Protein AF-A0A369W3S7-F1 (afdb_monomer_lite)

pLDDT: mean 80.93, std 16.2, range [31.73, 96.88]

Radius of gyration: 16.59 Å; chains: 1; bounding box: 36×30×50 Å

Foldseek 3Di:
DDDDDQDDPPNDQWDWDDDPQKIKIWGRDPRDIWIKIKGWDADPVPRHTAKMKIWGQDPVRPDIKIKIWGDPPDPLVQADWDDDDPDDTDDGDRFDWDDDPHTTIGIDD

Organism: NCBI:txid2282655

Sequence (109 aa):
MAAAAKGLPGGASSLNEAHGDWSVACAAREGSVQCAISQSQVSGQNGQRVLTIELRAAEGGEAINGVLILPFGLRLDEGVTLAIDESAALRRWRPHVRIVSGAPIFSIT

InterPro domains:
  IPR010642 Invasion protein B [PF06776] (22-87)
  IPR038696 Invasion protein B superfamily [G3DSA:2.60.40.1880] (14-98)

Structure (mmCIF, N/CA/C/O backbone):
data_AF-A0A369W3S7-F1
#
_entry.id   AF-A0A369W3S7-F1
#
loop_
_atom_site.group_PDB
_atom_site.id
_atom_site.type_symbol
_atom_site.label_atom_id
_atom_site.label_alt_id
_atom_site.label_comp_id
_atom_site.label_asym_id
_atom_site.label_entity_id
_atom_site.label_seq_id
_atom_site.pdbx_PDB_ins_code
_atom_site.Cartn_x
_atom_site.Cartn_y
_atom_site.Cartn_z
_atom_site.occupancy
_atom_site.B_iso_or_equiv
_atom_site.auth_seq_id
_atom_site.auth_comp_id
_atom_site.auth_asym_id
_atom_site.auth_atom_id
_atom_site.pdbx_PDB_model_num
ATOM 1 N N . MET A 1 1 ? -6.025 -9.191 29.489 1.00 31.73 1 MET A N 1
ATOM 2 C CA . MET A 1 1 ? -6.744 -8.987 28.213 1.00 31.73 1 MET A CA 1
ATOM 3 C C . MET A 1 1 ? -6.803 -7.491 27.959 1.00 31.73 1 MET A C 1
ATOM 5 O O . MET A 1 1 ? -7.400 -6.791 28.764 1.00 31.73 1 MET A O 1
ATOM 9 N N . ALA A 1 2 ? -6.097 -6.987 26.944 1.00 35.69 2 ALA A N 1
ATOM 10 C CA . ALA A 1 2 ? -6.128 -5.566 26.597 1.00 35.69 2 ALA A CA 1
ATOM 11 C C . ALA A 1 2 ? -7.437 -5.257 25.856 1.00 35.69 2 ALA A C 1
ATOM 13 O O . ALA A 1 2 ? -7.809 -5.980 24.933 1.00 35.69 2 ALA A O 1
ATOM 14 N N . ALA A 1 3 ? -8.155 -4.227 26.301 1.00 41.06 3 ALA A N 1
ATOM 15 C CA . ALA A 1 3 ? -9.387 -3.776 25.670 1.00 41.06 3 ALA A CA 1
ATOM 16 C C . ALA A 1 3 ? -9.081 -3.239 24.264 1.00 41.06 3 ALA A C 1
ATOM 18 O O . ALA A 1 3 ? -8.231 -2.364 24.111 1.00 41.06 3 ALA A O 1
ATOM 19 N N . ALA A 1 4 ? -9.775 -3.749 23.244 1.00 47.91 4 ALA A N 1
ATOM 20 C CA . ALA A 1 4 ? -9.752 -3.147 21.918 1.00 47.91 4 ALA A CA 1
ATOM 21 C C . ALA A 1 4 ? -10.336 -1.732 22.031 1.00 47.91 4 ALA A C 1
ATOM 23 O O . ALA A 1 4 ? -11.513 -1.562 22.364 1.00 47.91 4 ALA A O 1
ATOM 24 N N . ALA A 1 5 ? -9.504 -0.713 21.824 1.00 51.97 5 ALA A N 1
ATOM 25 C CA . ALA A 1 5 ? -9.952 0.669 21.837 1.00 51.97 5 ALA A CA 1
ATOM 26 C C . ALA A 1 5 ? -10.994 0.862 20.723 1.00 51.97 5 ALA A C 1
ATOM 28 O O . ALA A 1 5 ? -10.712 0.657 19.543 1.00 51.97 5 ALA A O 1
ATOM 29 N N . LYS A 1 6 ? -12.222 1.237 21.098 1.00 65.81 6 LYS A N 1
ATOM 30 C CA . LYS A 1 6 ? -13.245 1.690 20.150 1.00 65.81 6 LYS A CA 1
ATOM 31 C C . LYS A 1 6 ? -12.863 3.094 19.683 1.00 65.81 6 LYS A C 1
ATOM 33 O O . LYS A 1 6 ? -13.270 4.078 20.291 1.00 65.81 6 LYS A O 1
ATOM 38 N N . GLY A 1 7 ? -12.063 3.174 18.626 1.00 77.31 7 GLY A N 1
ATOM 39 C CA . GLY A 1 7 ? -11.688 4.436 17.993 1.00 77.31 7 GLY A CA 1
ATOM 40 C C . GLY A 1 7 ? -10.186 4.689 17.962 1.00 77.31 7 GLY A C 1
ATOM 41 O O . GLY A 1 7 ? -9.381 3.882 18.423 1.00 77.31 7 GLY A O 1
ATOM 42 N N . LEU A 1 8 ? -9.821 5.821 17.368 1.00 89.56 8 LEU A N 1
ATOM 43 C CA . LEU A 1 8 ? -8.434 6.251 17.243 1.00 89.56 8 LEU A CA 1
ATOM 44 C C . LEU A 1 8 ? -7.911 6.842 18.564 1.00 89.56 8 LEU A C 1
ATOM 46 O O . LEU A 1 8 ? -8.706 7.309 19.391 1.00 89.56 8 LEU A O 1
ATOM 50 N N . PRO A 1 9 ? -6.579 6.862 18.763 1.00 87.44 9 PRO A N 1
ATOM 51 C CA . PRO A 1 9 ? -5.965 7.494 19.925 1.00 87.44 9 PRO A CA 1
ATOM 52 C C . PRO A 1 9 ? -6.471 8.927 20.131 1.00 87.44 9 PRO A C 1
ATOM 54 O O . PRO A 1 9 ? -6.641 9.686 19.177 1.00 87.44 9 PRO A O 1
ATOM 57 N N . GLY A 1 10 ? -6.750 9.293 21.384 1.00 87.06 10 GLY A N 1
ATOM 58 C CA . GLY A 1 10 ? -7.211 10.641 21.735 1.00 87.06 10 GLY A CA 1
ATOM 59 C C . GLY A 1 10 ? -8.589 11.033 21.183 1.00 87.06 10 GLY A C 1
ATOM 60 O O . GLY A 1 10 ? -8.935 12.208 21.235 1.00 87.06 10 GLY A O 1
ATOM 61 N N . GLY A 1 11 ? -9.378 10.091 20.652 1.00 86.38 11 GLY A N 1
ATOM 62 C CA . GLY A 1 11 ? -10.700 10.385 20.087 1.00 86.38 11 GLY A CA 1
ATOM 63 C C . GLY A 1 11 ? -10.656 11.061 18.712 1.00 86.38 11 GLY A C 1
ATOM 64 O O . GLY A 1 11 ? -11.634 11.690 18.310 1.00 86.38 11 GLY A O 1
ATOM 65 N N . ALA A 1 12 ? -9.536 10.953 17.992 1.00 88.06 12 ALA A N 1
ATOM 66 C CA . ALA A 1 12 ? -9.399 11.523 16.658 1.00 88.06 12 ALA A CA 1
ATOM 67 C C . ALA A 1 12 ? -10.372 10.884 15.647 1.00 88.06 12 ALA A C 1
ATOM 69 O O . ALA A 1 12 ? -10.721 9.706 15.737 1.00 88.06 12 ALA A O 1
ATOM 70 N N . SER A 1 13 ? -10.782 11.655 14.638 1.00 89.69 13 SER A N 1
ATOM 71 C CA . SER A 1 13 ? -11.540 11.141 13.488 1.00 89.69 13 SER A CA 1
ATOM 72 C C . SER A 1 13 ? -10.636 10.568 12.391 1.00 89.69 13 SER A C 1
ATOM 74 O O . SER A 1 13 ? -11.083 9.751 11.584 1.00 89.69 13 SER A O 1
ATOM 76 N N . SER A 1 14 ? -9.358 10.952 12.382 1.00 92.75 14 SER A N 1
ATOM 77 C CA . SER A 1 14 ? -8.342 10.471 11.446 1.00 92.75 14 SER A CA 1
ATOM 78 C C . SER A 1 14 ? -6.958 10.431 12.084 1.00 92.75 14 SER A C 1
ATOM 80 O O . SER A 1 14 ? -6.646 11.262 12.936 1.00 92.75 14 SER A O 1
ATOM 82 N N . LEU A 1 15 ? -6.122 9.509 11.619 1.00 94.06 15 LEU A N 1
ATOM 83 C CA . LEU A 1 15 ? -4.729 9.347 12.020 1.00 94.06 15 LEU A CA 1
ATOM 84 C C . LEU A 1 15 ? -3.877 9.137 10.766 1.00 94.06 15 LEU A C 1
ATOM 86 O O . LEU A 1 15 ? -4.294 8.419 9.858 1.00 94.06 15 LEU A O 1
ATOM 90 N N . ASN A 1 16 ? -2.709 9.772 10.718 1.00 95.19 16 ASN A N 1
ATOM 91 C CA . ASN A 1 16 ? -1.729 9.570 9.660 1.00 95.19 16 ASN A CA 1
ATOM 92 C C . ASN A 1 16 ? -0.341 9.437 10.286 1.00 95.19 16 ASN A C 1
ATOM 94 O O . ASN A 1 16 ? 0.124 10.362 10.953 1.00 95.19 16 ASN A O 1
ATOM 98 N N . GLU A 1 17 ? 0.294 8.295 10.072 1.00 95.00 17 GLU A N 1
ATOM 99 C CA . GLU A 1 17 ? 1.580 7.934 10.661 1.00 95.00 17 GLU A CA 1
ATOM 100 C C . GLU A 1 17 ? 2.559 7.521 9.564 1.00 95.00 17 GLU A C 1
ATOM 102 O O . GLU A 1 17 ? 2.169 6.975 8.530 1.00 95.00 17 GLU A O 1
ATOM 107 N N . ALA A 1 18 ? 3.842 7.788 9.791 1.00 96.62 18 ALA A N 1
ATOM 108 C CA . ALA A 1 18 ? 4.919 7.403 8.890 1.00 96.62 18 ALA A CA 1
ATOM 109 C C . ALA A 1 18 ? 5.838 6.390 9.581 1.00 96.62 18 ALA A C 1
ATOM 111 O O . ALA A 1 18 ? 6.288 6.609 10.706 1.00 96.62 18 ALA A O 1
ATOM 112 N N . HIS A 1 19 ? 6.138 5.299 8.880 1.00 95.56 19 HIS A N 1
ATOM 113 C CA . HIS A 1 19 ? 6.979 4.192 9.323 1.00 95.56 19 HIS A CA 1
ATOM 114 C C . HIS A 1 19 ? 8.007 3.874 8.231 1.00 95.56 19 HIS A C 1
ATOM 116 O O . HIS A 1 19 ? 7.807 2.994 7.392 1.00 95.56 19 HIS A O 1
ATOM 122 N N . GLY A 1 20 ? 9.111 4.623 8.222 1.00 95.56 20 GLY A N 1
ATOM 123 C CA . GLY A 1 20 ? 10.087 4.558 7.132 1.00 95.56 20 GLY A CA 1
ATOM 124 C C . GLY A 1 20 ? 9.446 4.981 5.810 1.00 95.56 20 GLY A C 1
ATOM 125 O O . GLY A 1 20 ? 8.865 6.061 5.726 1.00 95.56 20 GLY A O 1
ATOM 126 N N . ASP A 1 21 ? 9.514 4.112 4.803 1.00 93.62 21 ASP A N 1
ATOM 127 C CA . ASP A 1 21 ? 8.926 4.355 3.478 1.00 93.62 21 ASP A CA 1
ATOM 128 C C . ASP A 1 21 ? 7.405 4.131 3.422 1.00 93.62 21 ASP A C 1
ATOM 130 O O . ASP A 1 21 ? 6.771 4.397 2.397 1.00 93.62 21 ASP A O 1
ATOM 134 N N . TRP A 1 22 ? 6.818 3.604 4.497 1.00 95.56 22 TRP A N 1
ATOM 135 C CA . TRP A 1 22 ? 5.397 3.289 4.576 1.00 95.56 22 TRP A CA 1
ATOM 136 C C . TRP A 1 22 ? 4.632 4.370 5.330 1.00 95.56 22 TRP A C 1
ATOM 138 O O . TRP A 1 22 ? 5.109 4.921 6.320 1.00 95.56 22 TRP A O 1
ATOM 148 N N . SER A 1 23 ? 3.403 4.632 4.899 1.00 96.88 23 SER A N 1
ATOM 149 C CA . SER A 1 23 ? 2.436 5.443 5.632 1.00 96.88 23 SER A CA 1
ATOM 150 C C . SER A 1 23 ? 1.239 4.606 6.060 1.00 96.88 23 SER A C 1
ATOM 152 O O . SER A 1 23 ? 0.807 3.706 5.338 1.00 96.88 23 SER A O 1
ATOM 154 N N . VAL A 1 24 ? 0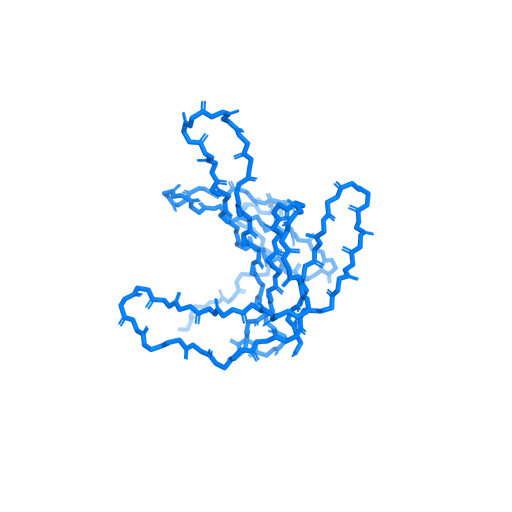.692 4.917 7.231 1.00 96.62 24 VAL A N 1
ATOM 155 C CA . VAL A 1 24 ? -0.546 4.338 7.753 1.00 96.62 24 VAL A CA 1
ATOM 156 C C . VAL A 1 24 ? -1.558 5.462 7.881 1.00 96.62 24 VAL A C 1
ATOM 158 O O . VAL A 1 24 ? -1.355 6.404 8.643 1.00 96.62 24 VAL A O 1
ATOM 161 N N . ALA A 1 25 ? -2.658 5.362 7.142 1.00 95.81 25 ALA A N 1
ATOM 162 C CA . ALA A 1 25 ? -3.762 6.305 7.212 1.00 95.81 25 ALA A CA 1
ATOM 163 C C . ALA A 1 25 ? -5.004 5.591 7.742 1.00 95.81 25 ALA A C 1
ATOM 165 O O . ALA A 1 25 ? -5.503 4.653 7.117 1.00 95.81 25 ALA A O 1
ATOM 166 N N . CYS A 1 26 ? -5.524 6.056 8.874 1.00 95.00 26 CYS A N 1
ATOM 167 C CA . CYS A 1 26 ? -6.732 5.522 9.483 1.00 95.00 26 CYS A CA 1
ATOM 168 C C . CYS A 1 26 ? -7.827 6.583 9.579 1.00 95.00 26 CYS A C 1
ATOM 170 O O . CYS A 1 26 ? -7.562 7.758 9.832 1.00 95.00 26 CYS A O 1
ATOM 172 N N . ALA A 1 27 ? -9.078 6.157 9.434 1.00 92.81 27 ALA A N 1
ATOM 173 C CA . ALA A 1 27 ? -10.253 6.986 9.658 1.00 92.81 27 ALA A CA 1
ATOM 174 C C . ALA A 1 27 ? -11.270 6.242 10.527 1.00 92.81 27 ALA A C 1
ATOM 176 O O . ALA A 1 27 ? -11.590 5.080 10.268 1.00 92.81 27 ALA A O 1
ATOM 177 N N . ALA A 1 28 ? -11.805 6.928 11.535 1.00 90.81 28 ALA A N 1
ATOM 178 C CA . ALA A 1 28 ? -12.950 6.446 12.291 1.00 90.81 28 ALA A CA 1
ATOM 179 C C . ALA A 1 28 ? -14.224 6.708 11.472 1.00 90.81 28 ALA A C 1
ATOM 181 O O . ALA A 1 28 ? -14.575 7.858 11.203 1.00 90.81 28 ALA A O 1
ATOM 182 N N . ARG A 1 29 ? -14.909 5.644 11.043 1.00 82.31 29 ARG A N 1
ATOM 183 C CA . ARG A 1 29 ? -16.156 5.708 10.268 1.00 82.31 29 ARG A CA 1
ATOM 184 C C . ARG A 1 29 ? -17.185 4.754 10.854 1.00 82.31 29 ARG A C 1
ATOM 186 O O . ARG A 1 29 ? -16.903 3.571 11.023 1.00 82.31 29 ARG A O 1
ATOM 193 N N . GLU A 1 30 ? -18.372 5.280 11.150 1.00 77.62 30 GLU A N 1
ATOM 194 C CA . GLU A 1 30 ? -19.553 4.481 11.523 1.00 77.62 30 GLU A CA 1
ATOM 195 C C . GLU A 1 30 ? -19.289 3.480 12.669 1.00 77.62 30 GLU A C 1
ATOM 197 O O . GLU A 1 30 ? -19.778 2.357 12.676 1.00 77.62 30 GLU A O 1
ATOM 202 N N . GLY A 1 31 ? -18.479 3.879 13.657 1.00 77.12 31 GLY A N 1
ATOM 203 C CA . GLY A 1 31 ? -18.147 3.034 14.810 1.00 77.12 31 GLY A CA 1
ATOM 204 C C . GLY A 1 31 ? -17.060 1.981 14.560 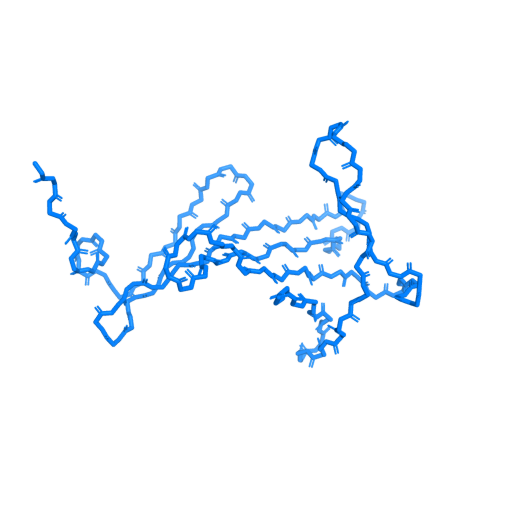1.00 77.12 31 GLY A C 1
ATOM 205 O O . GLY A 1 31 ? -16.773 1.192 15.459 1.00 77.12 31 GLY A O 1
ATOM 206 N N . SER A 1 32 ? -16.424 1.997 13.386 1.00 85.50 32 SER A N 1
ATOM 207 C CA . SER A 1 32 ? -15.250 1.190 13.041 1.00 85.50 32 SER A CA 1
ATOM 208 C C . SER A 1 32 ? -14.043 2.075 12.716 1.00 85.50 32 SER A C 1
ATOM 210 O O . SER A 1 32 ? -14.189 3.230 12.313 1.00 85.50 32 SER A O 1
ATOM 212 N N . VAL A 1 33 ? -12.835 1.543 12.896 1.00 89.25 33 VAL A N 1
ATOM 213 C CA . VAL A 1 33 ? -11.604 2.186 12.424 1.00 89.25 33 VAL A CA 1
ATOM 214 C C . VAL A 1 33 ? -11.150 1.452 11.174 1.00 89.25 33 VAL A C 1
ATOM 216 O O . VAL A 1 33 ? -10.943 0.243 11.206 1.00 89.25 33 VAL A O 1
ATOM 219 N N . GLN A 1 34 ? -11.010 2.191 10.080 1.00 90.19 34 GLN A N 1
ATOM 220 C CA . GLN A 1 34 ? -10.550 1.669 8.799 1.00 90.19 34 GLN A CA 1
ATOM 221 C C . GLN A 1 34 ? -9.162 2.225 8.522 1.00 90.19 34 GLN A C 1
ATOM 223 O O . GLN A 1 34 ? -9.002 3.445 8.482 1.00 90.19 34 GLN A O 1
ATOM 228 N N . CYS A 1 35 ? -8.184 1.345 8.324 1.00 93.25 35 CYS A N 1
ATOM 229 C CA . CYS A 1 35 ? -6.802 1.721 8.043 1.00 93.25 35 CYS A CA 1
ATOM 230 C C . CYS A 1 35 ? -6.363 1.215 6.670 1.00 93.25 35 CYS A C 1
ATOM 232 O O . CYS A 1 35 ? -6.732 0.116 6.250 1.00 93.25 35 CYS A O 1
ATOM 234 N N . ALA A 1 36 ? -5.546 2.017 5.997 1.00 94.69 36 ALA A N 1
ATOM 235 C CA . ALA A 1 36 ? -4.806 1.630 4.810 1.00 94.69 36 ALA A CA 1
ATOM 236 C C . ALA A 1 36 ? -3.318 1.889 5.040 1.00 94.69 36 ALA A C 1
ATOM 238 O O . ALA A 1 36 ? -2.943 2.904 5.630 1.00 94.69 36 ALA A O 1
ATOM 239 N N . ILE A 1 37 ? -2.488 0.966 4.567 1.00 96.56 37 ILE A N 1
ATOM 240 C CA . ILE A 1 37 ? -1.034 1.100 4.574 1.00 96.56 37 ILE A CA 1
ATOM 241 C C . ILE A 1 37 ? -0.593 1.335 3.136 1.00 96.56 37 ILE A C 1
ATOM 243 O O . ILE A 1 37 ? -1.051 0.628 2.238 1.00 96.56 37 ILE A O 1
ATOM 247 N N . SER A 1 38 ? 0.276 2.314 2.900 1.00 96.69 38 SER A N 1
ATOM 248 C CA . SER A 1 38 ? 0.743 2.608 1.550 1.00 96.69 38 SER A CA 1
ATOM 249 C C . SER A 1 38 ? 2.230 2.906 1.461 1.00 96.69 38 SER A C 1
ATOM 251 O O . SER A 1 38 ? 2.827 3.422 2.400 1.00 96.69 38 SER A O 1
ATOM 253 N N . GLN A 1 39 ? 2.813 2.599 0.307 1.00 95.56 39 GLN A N 1
ATOM 254 C CA . GLN A 1 39 ? 4.167 2.995 -0.068 1.00 95.56 39 GLN A CA 1
ATOM 255 C C . GLN A 1 39 ? 4.146 3.484 -1.513 1.00 95.56 39 GLN A C 1
ATOM 257 O O . GLN A 1 39 ? 3.534 2.856 -2.377 1.00 95.56 39 GLN A O 1
ATOM 262 N N . SER A 1 40 ? 4.840 4.589 -1.788 1.00 94.31 40 SER A N 1
ATOM 263 C CA . SER A 1 40 ? 5.015 5.118 -3.142 1.00 94.31 40 SER A CA 1
ATOM 264 C C . SER A 1 40 ? 6.494 5.149 -3.501 1.00 94.31 40 SER A C 1
ATOM 266 O O . SER A 1 40 ? 7.271 5.859 -2.873 1.00 94.31 40 SER A O 1
ATOM 268 N N . GLN A 1 41 ? 6.862 4.449 -4.568 1.00 91.69 41 GLN A N 1
ATOM 269 C CA . GLN A 1 41 ? 8.198 4.503 -5.147 1.00 91.69 41 GLN A CA 1
ATOM 270 C C . GLN A 1 41 ? 8.247 5.553 -6.252 1.00 91.69 41 GLN A C 1
ATOM 272 O O . GLN A 1 41 ? 7.378 5.614 -7.131 1.00 91.69 41 GLN A O 1
ATOM 277 N N . VAL A 1 42 ? 9.282 6.382 -6.208 1.00 91.12 42 VAL A N 1
ATOM 278 C CA . VAL A 1 42 ? 9.504 7.475 -7.150 1.00 91.12 42 VAL A CA 1
ATOM 279 C C . VAL A 1 42 ? 10.854 7.262 -7.823 1.00 91.12 42 VAL A C 1
ATOM 281 O O . VAL A 1 42 ? 11.839 6.929 -7.170 1.00 91.12 42 VAL A O 1
ATOM 284 N N . SER A 1 43 ? 10.902 7.442 -9.138 1.00 87.81 43 SER A N 1
ATOM 285 C CA . SER A 1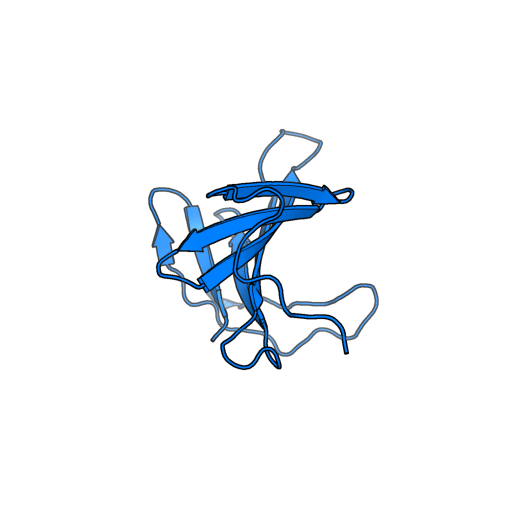 43 ? 12.140 7.380 -9.905 1.00 87.81 43 SER A CA 1
ATOM 286 C C . SER A 1 43 ? 13.049 8.541 -9.515 1.00 87.81 43 SER A C 1
ATOM 288 O O . SER A 1 43 ? 12.686 9.707 -9.678 1.00 87.81 43 SER A O 1
ATOM 290 N N . GLY A 1 44 ? 14.265 8.230 -9.062 1.00 84.94 44 GLY A N 1
ATOM 291 C CA . GLY A 1 44 ? 15.272 9.244 -8.741 1.00 84.94 44 GLY A CA 1
ATOM 292 C C . GLY A 1 44 ? 15.762 10.044 -9.954 1.00 84.94 44 GLY A C 1
ATOM 293 O O . GLY A 1 44 ? 16.355 11.101 -9.780 1.00 84.94 44 GLY A O 1
ATOM 294 N N . GLN A 1 45 ? 15.507 9.572 -11.181 1.00 87.75 45 GLN A N 1
ATOM 295 C CA . GLN A 1 45 ? 15.969 10.241 -12.402 1.00 87.75 45 GLN A CA 1
ATOM 296 C C . GLN A 1 45 ? 15.054 11.392 -12.833 1.00 87.75 45 GLN A C 1
ATOM 298 O O . GLN A 1 45 ? 15.531 12.395 -13.354 1.00 87.75 45 GLN A O 1
ATOM 303 N N . ASN A 1 46 ? 13.738 11.239 -12.663 1.00 86.69 46 ASN A N 1
ATOM 304 C CA . ASN A 1 46 ? 12.750 12.171 -13.216 1.00 86.69 46 ASN A CA 1
ATOM 305 C C . ASN A 1 46 ? 11.610 12.529 -12.248 1.00 86.69 46 ASN A C 1
ATOM 307 O O . ASN A 1 46 ? 10.688 13.240 -12.639 1.00 86.69 46 ASN A O 1
ATOM 311 N N . GLY A 1 47 ? 11.638 12.031 -11.007 1.00 85.19 47 GLY A N 1
ATOM 312 C CA . GLY A 1 47 ? 10.616 12.316 -9.999 1.00 85.19 47 GLY A CA 1
ATOM 313 C C . GLY A 1 47 ? 9.245 11.701 -10.298 1.00 85.19 47 GLY A C 1
ATOM 314 O O . GLY A 1 47 ? 8.269 12.019 -9.622 1.00 85.19 47 GLY A O 1
ATOM 315 N N . GLN A 1 48 ? 9.138 10.832 -11.307 1.00 86.62 48 GLN A N 1
ATOM 316 C CA . GLN A 1 48 ? 7.875 10.192 -11.655 1.00 86.62 48 GLN A CA 1
ATOM 317 C C . GLN A 1 48 ? 7.593 9.010 -10.729 1.00 86.62 48 GLN A C 1
ATOM 319 O O . GLN A 1 48 ? 8.491 8.244 -10.377 1.00 86.62 48 GLN A O 1
ATOM 324 N N . ARG A 1 49 ? 6.324 8.835 -10.355 1.00 86.44 49 ARG A N 1
ATOM 325 C CA . ARG A 1 49 ? 5.865 7.667 -9.597 1.00 86.44 49 ARG A CA 1
ATOM 326 C C . ARG A 1 49 ? 6.002 6.403 -10.447 1.00 86.44 49 ARG A C 1
ATOM 328 O O . ARG A 1 49 ? 5.435 6.328 -11.534 1.00 86.44 49 ARG A O 1
ATOM 335 N N . VAL A 1 50 ? 6.720 5.416 -9.917 1.00 89.19 50 VAL A N 1
ATOM 336 C CA . VAL A 1 50 ? 6.967 4.113 -10.560 1.00 89.19 50 VAL A CA 1
ATOM 337 C C . VAL A 1 50 ? 6.019 3.046 -10.024 1.00 89.19 50 VAL A C 1
ATOM 339 O O . VAL A 1 50 ? 5.627 2.141 -10.751 1.00 89.19 50 VAL A O 1
ATOM 342 N N . LEU A 1 51 ? 5.632 3.145 -8.756 1.00 89.62 51 LEU A N 1
ATOM 343 C CA . LEU A 1 51 ? 4.714 2.204 -8.130 1.00 89.62 51 LEU A CA 1
ATOM 344 C C . LEU A 1 51 ? 4.066 2.864 -6.918 1.00 89.62 51 LEU A C 1
ATOM 346 O O . LEU A 1 51 ? 4.717 3.592 -6.169 1.00 89.62 51 LEU A O 1
ATOM 350 N N . THR A 1 52 ? 2.788 2.592 -6.689 1.00 93.12 52 THR A N 1
ATOM 351 C CA . THR A 1 52 ? 2.200 2.724 -5.355 1.00 93.12 52 THR A CA 1
ATOM 352 C C . THR A 1 52 ? 1.510 1.435 -4.976 1.00 93.12 52 THR A C 1
ATOM 354 O O . THR A 1 52 ? 0.783 0.856 -5.779 1.00 93.12 52 THR A O 1
ATOM 357 N N . ILE A 1 53 ? 1.756 1.004 -3.749 1.00 92.75 53 ILE A N 1
ATOM 358 C CA . ILE A 1 53 ? 1.077 -0.118 -3.121 1.00 92.75 53 ILE A CA 1
ATOM 359 C C . ILE A 1 53 ? 0.147 0.479 -2.071 1.00 92.75 53 ILE A C 1
ATOM 361 O O . ILE A 1 53 ? 0.599 1.281 -1.259 1.00 92.75 53 ILE A O 1
ATOM 365 N N . GLU A 1 54 ? -1.127 0.104 -2.088 1.00 94.94 54 GLU A N 1
ATOM 366 C CA . GLU A 1 54 ? -2.070 0.370 -0.998 1.00 94.94 54 GLU A CA 1
ATOM 367 C C . GLU A 1 54 ? -2.646 -0.959 -0.519 1.00 94.94 54 GLU A C 1
ATOM 369 O O . GLU A 1 54 ? -3.153 -1.734 -1.324 1.00 94.94 54 GLU A O 1
ATOM 374 N N . LEU A 1 55 ? -2.577 -1.229 0.781 1.00 93.75 55 LEU A N 1
ATOM 375 C CA . LEU A 1 55 ? -3.032 -2.470 1.399 1.00 93.75 55 LEU A CA 1
ATOM 376 C C . LEU A 1 55 ? -4.024 -2.171 2.519 1.00 93.75 55 LEU A C 1
ATOM 378 O O . LEU A 1 55 ? -3.867 -1.209 3.272 1.00 93.75 55 LEU A O 1
ATOM 382 N N . ARG A 1 56 ? -5.033 -3.026 2.651 1.00 93.12 56 ARG A N 1
ATOM 383 C CA . ARG A 1 56 ? -6.042 -2.998 3.711 1.00 93.12 56 ARG A CA 1
ATOM 384 C C . ARG A 1 56 ? -6.290 -4.420 4.188 1.00 93.12 56 ARG A C 1
ATOM 386 O O . ARG A 1 56 ? -6.305 -5.346 3.380 1.00 93.12 56 ARG A O 1
ATOM 393 N N . ALA A 1 57 ? -6.522 -4.602 5.482 1.00 89.00 57 ALA A N 1
ATOM 394 C CA . ALA A 1 57 ? -6.996 -5.890 5.976 1.00 89.00 57 ALA A CA 1
ATOM 395 C C . ALA A 1 57 ? -8.362 -6.211 5.345 1.00 89.00 57 ALA A C 1
ATOM 397 O O . ALA A 1 57 ? -9.222 -5.334 5.226 1.00 89.00 57 ALA A O 1
ATOM 398 N N . ALA A 1 58 ? -8.551 -7.455 4.916 1.00 87.50 58 ALA A N 1
ATOM 399 C CA . ALA A 1 58 ? -9.857 -7.962 4.531 1.00 87.50 58 ALA A CA 1
ATOM 400 C C . ALA A 1 58 ? -10.742 -8.139 5.774 1.00 87.50 58 ALA A C 1
ATOM 402 O O . ALA A 1 58 ? -10.256 -8.173 6.911 1.00 87.50 58 ALA A O 1
ATOM 403 N N . GLU A 1 59 ? -12.050 -8.280 5.562 1.00 81.94 59 GLU A N 1
ATOM 404 C CA . GLU A 1 59 ? -12.963 -8.643 6.646 1.00 81.94 59 GLU A CA 1
ATOM 405 C C . GLU A 1 59 ? -12.508 -9.954 7.309 1.00 81.94 59 GLU A C 1
ATOM 407 O O . GLU A 1 59 ? -12.103 -10.899 6.636 1.00 81.94 59 GLU A O 1
ATOM 412 N N . GLY A 1 60 ? -12.514 -9.991 8.642 1.00 79.44 60 GLY A N 1
ATOM 413 C CA . GLY A 1 60 ? -12.009 -11.130 9.418 1.00 79.44 60 GLY A CA 1
ATOM 414 C C . GLY A 1 60 ? -10.497 -11.123 9.686 1.00 79.44 60 GLY A C 1
ATOM 415 O O . GLY A 1 60 ? -10.052 -11.850 10.566 1.00 79.44 60 GLY A O 1
ATOM 416 N N . GLY A 1 61 ? -9.708 -10.272 9.017 1.00 78.06 61 GLY A N 1
ATOM 417 C CA . GLY A 1 61 ? -8.298 -10.014 9.354 1.00 78.06 61 GLY A CA 1
ATOM 418 C C . GLY A 1 61 ? -7.280 -11.074 8.911 1.00 78.06 61 GLY A C 1
ATOM 419 O O . GLY A 1 61 ? -6.086 -10.869 9.108 1.00 78.06 61 GLY A O 1
ATOM 420 N N . GLU A 1 62 ? -7.716 -12.176 8.296 1.00 82.69 62 GLU A N 1
ATOM 421 C CA . GLU A 1 62 ? -6.829 -13.259 7.832 1.00 82.69 62 GLU A CA 1
ATOM 422 C C . GLU A 1 62 ? -6.256 -13.027 6.426 1.00 82.69 62 GLU A C 1
ATOM 424 O O . GLU A 1 62 ? -5.269 -13.650 6.039 1.00 82.69 62 GLU A O 1
ATOM 429 N N . ALA A 1 63 ? -6.863 -12.123 5.656 1.00 86.25 63 ALA A N 1
ATOM 430 C CA . ALA A 1 63 ? -6.437 -11.780 4.305 1.00 86.25 63 ALA A CA 1
ATOM 431 C C . ALA A 1 63 ? -6.168 -10.277 4.172 1.00 86.25 63 ALA A C 1
ATOM 433 O O . ALA A 1 63 ? -6.603 -9.464 4.990 1.00 86.25 63 ALA A O 1
ATOM 434 N N . ILE A 1 64 ? -5.446 -9.905 3.116 1.00 87.44 64 ILE A N 1
ATOM 435 C CA . ILE A 1 64 ? -5.142 -8.516 2.771 1.00 87.44 64 ILE A CA 1
ATOM 436 C C . ILE A 1 64 ? -5.694 -8.248 1.377 1.00 87.44 64 ILE A C 1
ATOM 438 O O . ILE A 1 64 ? -5.367 -8.951 0.423 1.00 87.44 64 ILE A O 1
ATOM 442 N N . ASN A 1 65 ? -6.490 -7.192 1.265 1.00 89.38 65 ASN A N 1
ATOM 443 C CA . ASN A 1 65 ? -6.907 -6.631 -0.008 1.00 89.38 65 ASN A CA 1
ATOM 444 C C . ASN A 1 65 ? -5.954 -5.506 -0.375 1.00 89.38 65 ASN A C 1
ATOM 446 O O . ASN A 1 65 ? -5.613 -4.666 0.457 1.00 89.38 65 ASN A O 1
ATOM 450 N N . GLY A 1 66 ? -5.530 -5.474 -1.630 1.00 88.00 66 GLY A N 1
ATOM 451 C CA . GLY A 1 66 ? -4.535 -4.512 -2.063 1.00 88.00 66 GLY A CA 1
ATOM 452 C C . GLY A 1 66 ? -4.831 -3.920 -3.418 1.00 88.00 66 GLY A C 1
ATOM 453 O O . GLY A 1 66 ? -5.577 -4.477 -4.225 1.00 88.00 66 GLY A O 1
ATOM 454 N N . VAL A 1 67 ? -4.210 -2.776 -3.647 1.00 89.44 67 VAL A N 1
ATOM 455 C CA . VAL A 1 67 ? -4.136 -2.123 -4.932 1.00 89.44 67 VAL A CA 1
ATOM 456 C C . VAL A 1 67 ? -2.683 -1.872 -5.291 1.00 89.44 67 VAL A C 1
ATOM 458 O O . VAL A 1 67 ? -1.904 -1.389 -4.472 1.00 89.44 67 VAL A O 1
ATOM 461 N N . LEU A 1 68 ? -2.350 -2.141 -6.550 1.00 87.75 68 LEU A N 1
ATOM 462 C CA . LEU A 1 68 ? -1.129 -1.639 -7.168 1.00 87.75 68 LEU A CA 1
ATOM 463 C C . LEU A 1 68 ? -1.516 -0.516 -8.128 1.00 87.75 68 LEU A C 1
ATOM 465 O O . LEU A 1 68 ? -2.467 -0.647 -8.895 1.00 87.75 68 LEU A O 1
ATOM 469 N N . ILE A 1 69 ? -0.790 0.593 -8.092 1.00 88.50 69 ILE A N 1
ATOM 470 C CA . ILE A 1 69 ? -0.892 1.672 -9.075 1.00 88.50 69 ILE A CA 1
ATOM 471 C C . ILE A 1 69 ? 0.422 1.684 -9.839 1.00 88.50 69 ILE A C 1
ATOM 473 O O . ILE A 1 69 ? 1.473 1.969 -9.260 1.00 88.50 69 ILE A O 1
ATOM 477 N N . LEU A 1 70 ? 0.360 1.349 -11.125 1.00 85.44 70 LEU A N 1
ATOM 478 C CA . LEU A 1 70 ? 1.531 1.268 -11.999 1.00 85.44 70 LEU A CA 1
ATOM 479 C C . LEU A 1 70 ? 1.522 2.411 -13.022 1.00 85.44 70 LEU A C 1
ATOM 481 O O . LEU A 1 70 ? 0.459 2.957 -13.327 1.00 85.44 70 LEU A O 1
ATOM 485 N N . PRO A 1 71 ? 2.683 2.779 -13.582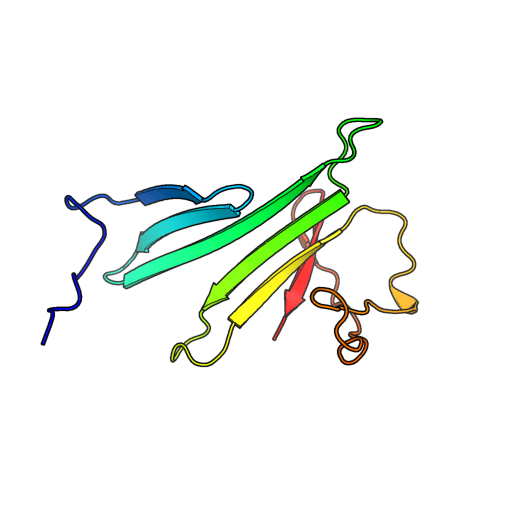 1.00 82.12 71 PRO A N 1
ATOM 486 C CA . PRO A 1 71 ? 2.764 3.741 -14.664 1.00 82.12 71 PRO A CA 1
ATOM 487 C C . PRO A 1 71 ? 2.056 3.228 -15.918 1.00 82.12 71 PRO A C 1
ATOM 489 O O . PRO A 1 71 ? 1.917 2.026 -16.161 1.00 82.12 71 PRO A O 1
ATOM 492 N N . PHE A 1 72 ? 1.645 4.172 -16.756 1.00 79.94 72 PHE A N 1
ATOM 493 C CA . PHE A 1 72 ? 1.190 3.873 -18.106 1.00 79.94 72 PHE A CA 1
ATOM 494 C C . PHE A 1 72 ? 2.349 3.358 -18.978 1.00 79.94 72 PHE A C 1
ATOM 496 O O . PHE A 1 72 ? 3.514 3.645 -18.714 1.00 79.94 72 PHE A O 1
ATOM 503 N N . GLY A 1 73 ? 2.021 2.612 -20.037 1.00 80.94 73 GLY A N 1
ATOM 504 C CA . GLY A 1 73 ? 3.007 2.070 -20.985 1.00 80.94 73 GLY A CA 1
ATOM 505 C C . GLY A 1 73 ? 3.471 0.636 -20.700 1.00 80.94 73 GLY A C 1
ATOM 506 O O . GLY A 1 73 ? 4.336 0.131 -21.410 1.00 80.94 73 GLY A O 1
ATOM 507 N N . LEU A 1 74 ? 2.894 -0.041 -19.701 1.00 83.38 74 LEU A N 1
ATOM 508 C CA . LEU A 1 74 ? 3.137 -1.463 -19.436 1.00 83.38 74 LEU A CA 1
ATOM 509 C C . LEU A 1 74 ? 2.275 -2.374 -20.327 1.00 83.38 74 LEU A C 1
ATOM 511 O O . LEU A 1 74 ? 1.132 -2.048 -20.653 1.00 83.38 74 LEU A O 1
ATOM 515 N N . ARG A 1 75 ? 2.803 -3.555 -20.671 1.00 85.69 75 ARG A N 1
ATOM 516 C CA . ARG A 1 75 ? 2.101 -4.604 -21.432 1.00 85.69 75 ARG A CA 1
ATOM 517 C C . ARG A 1 75 ? 1.192 -5.429 -20.520 1.00 85.69 75 ARG A C 1
ATOM 519 O O . ARG A 1 75 ? 1.551 -6.503 -20.049 1.00 85.69 75 ARG A O 1
ATOM 526 N N . LEU A 1 76 ? 0.019 -4.879 -20.217 1.00 79.81 76 LEU A N 1
ATOM 527 C CA . LEU A 1 76 ? -0.926 -5.456 -19.249 1.00 79.81 76 LEU A CA 1
ATOM 528 C C . LEU A 1 76 ? -1.473 -6.830 -19.670 1.00 79.81 76 LEU A C 1
ATOM 530 O O . LEU A 1 76 ? -1.871 -7.619 -18.813 1.00 79.81 76 LEU A O 1
ATOM 534 N N . ASP A 1 77 ? -1.463 -7.129 -20.969 1.00 82.94 77 ASP A N 1
ATOM 535 C CA . ASP A 1 77 ? -1.837 -8.422 -21.547 1.00 82.94 77 ASP A CA 1
ATOM 536 C C . ASP A 1 77 ? -0.926 -9.572 -21.083 1.00 82.94 77 ASP A C 1
ATOM 538 O O . ASP A 1 77 ? -1.399 -10.702 -20.914 1.00 82.94 77 ASP A O 1
ATOM 542 N N . GLU A 1 78 ? 0.345 -9.275 -20.792 1.00 86.44 78 GLU A N 1
ATOM 543 C CA . GLU A 1 78 ? 1.306 -10.236 -20.234 1.00 86.44 78 GLU A CA 1
ATOM 544 C C . GLU A 1 78 ? 1.102 -10.497 -18.737 1.00 86.44 78 GLU A C 1
ATOM 546 O O . GLU A 1 78 ? 1.690 -11.429 -18.176 1.00 86.44 78 GLU A O 1
ATOM 551 N N . GLY A 1 79 ? 0.252 -9.705 -18.085 1.00 84.44 79 GLY A N 1
ATOM 552 C CA . GLY A 1 79 ? -0.004 -9.775 -16.656 1.00 84.44 79 GLY A CA 1
ATOM 553 C C . GLY A 1 79 ? 1.145 -9.248 -15.799 1.00 84.44 79 GLY A C 1
ATOM 554 O O . GLY A 1 79 ? 2.192 -8.817 -16.279 1.00 84.44 79 GLY A O 1
ATOM 555 N N . VAL A 1 80 ? 0.933 -9.295 -14.488 1.00 85.06 80 VAL A N 1
ATOM 556 C CA . VAL A 1 80 ? 1.900 -8.837 -13.485 1.00 85.06 80 VAL A CA 1
ATOM 557 C C . VAL A 1 80 ? 2.402 -10.048 -12.713 1.00 85.06 80 VAL A C 1
ATOM 559 O O . VAL A 1 80 ? 1.667 -11.010 -12.505 1.00 85.06 80 VAL A O 1
ATOM 562 N N . THR A 1 81 ? 3.664 -10.026 -12.302 1.00 87.62 81 THR A N 1
ATOM 563 C CA . THR A 1 81 ? 4.240 -11.019 -11.389 1.00 87.62 81 THR A CA 1
ATOM 564 C C . THR A 1 81 ? 4.719 -10.281 -10.149 1.00 87.62 81 THR A C 1
ATOM 566 O O . THR A 1 81 ? 5.352 -9.238 -10.277 1.00 87.62 81 THR A O 1
ATOM 569 N N . LEU A 1 82 ? 4.383 -10.796 -8.968 1.00 83.50 82 LEU A N 1
ATOM 570 C CA . LEU A 1 82 ? 4.770 -10.206 -7.688 1.00 83.50 82 LEU A CA 1
ATOM 571 C C . LEU A 1 82 ? 5.775 -11.135 -7.013 1.00 83.50 82 LEU A C 1
ATOM 573 O O . LEU A 1 82 ? 5.554 -12.341 -6.989 1.00 83.50 82 LEU A O 1
ATOM 577 N N . ALA A 1 83 ? 6.848 -10.583 -6.469 1.00 87.44 83 ALA A N 1
ATOM 578 C CA . ALA A 1 83 ? 7.802 -11.295 -5.631 1.00 87.44 83 ALA A CA 1
ATOM 579 C C . ALA A 1 83 ? 8.126 -10.408 -4.428 1.00 87.44 83 ALA A C 1
ATOM 581 O O . ALA A 1 83 ? 8.091 -9.181 -4.547 1.00 87.44 83 ALA A O 1
ATOM 582 N N . ILE A 1 84 ? 8.387 -11.030 -3.283 1.00 85.75 84 ILE A N 1
ATOM 583 C CA . ILE A 1 84 ? 8.816 -10.334 -2.067 1.00 85.75 84 ILE A CA 1
ATOM 584 C C . ILE A 1 84 ? 10.270 -10.718 -1.837 1.00 85.75 84 ILE A C 1
ATOM 586 O O . ILE A 1 84 ? 10.564 -11.907 -1.718 1.00 85.75 84 ILE A O 1
ATOM 590 N N . ASP A 1 85 ? 11.164 -9.740 -1.808 1.00 87.50 85 ASP A N 1
ATOM 591 C CA . ASP A 1 85 ? 12.605 -9.976 -1.695 1.00 87.50 85 ASP A CA 1
ATOM 592 C C . ASP A 1 85 ? 13.089 -10.994 -2.752 1.00 87.50 85 ASP A C 1
ATOM 594 O O . ASP A 1 85 ? 12.638 -10.975 -3.901 1.00 87.50 85 ASP A O 1
ATOM 598 N N . GLU A 1 86 ? 13.976 -11.915 -2.385 1.00 89.44 86 GLU A N 1
ATOM 599 C CA . GLU A 1 86 ? 14.486 -12.971 -3.263 1.00 89.44 86 GLU A CA 1
ATOM 600 C C . GLU A 1 86 ? 13.578 -14.214 -3.325 1.00 89.44 86 GLU A C 1
ATOM 602 O O . GLU A 1 86 ? 14.007 -15.290 -3.753 1.00 89.44 86 GLU A O 1
ATOM 607 N N . SER A 1 87 ? 12.317 -14.103 -2.892 1.00 87.88 87 SER A N 1
ATOM 608 C CA . SER A 1 87 ? 11.376 -15.223 -2.959 1.00 87.88 87 SER A CA 1
ATOM 609 C C . SER A 1 87 ? 10.959 -15.553 -4.392 1.00 87.88 87 SER A C 1
ATOM 611 O O . SER A 1 87 ? 11.037 -14.745 -5.323 1.00 87.88 87 SER A O 1
ATOM 613 N N . ALA A 1 88 ? 10.475 -16.783 -4.571 1.00 87.88 88 ALA A N 1
ATOM 614 C CA . ALA A 1 88 ? 9.886 -17.189 -5.832 1.00 87.88 88 ALA A CA 1
ATOM 615 C C . ALA A 1 88 ? 8.704 -16.277 -6.186 1.00 87.88 88 ALA A C 1
ATOM 617 O O . ALA A 1 88 ? 7.842 -15.984 -5.356 1.00 87.88 88 A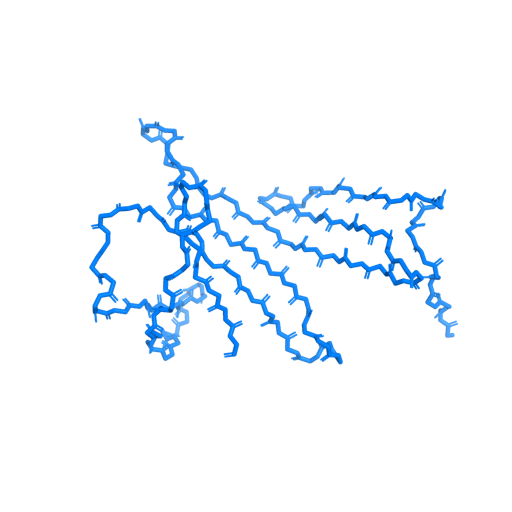LA A O 1
ATOM 618 N N . ALA A 1 89 ? 8.654 -15.885 -7.457 1.00 85.44 89 ALA A N 1
ATOM 619 C CA . ALA A 1 89 ? 7.525 -15.180 -8.031 1.00 85.44 89 ALA A CA 1
ATOM 620 C C . ALA A 1 89 ? 6.196 -15.868 -7.677 1.00 85.44 89 ALA A C 1
ATOM 622 O O . ALA A 1 89 ? 5.984 -17.048 -7.969 1.00 85.44 89 ALA A O 1
ATOM 623 N N . LEU A 1 90 ? 5.280 -15.095 -7.097 1.00 82.62 90 LEU A N 1
ATOM 624 C CA . LEU A 1 90 ? 3.895 -15.490 -6.900 1.00 82.62 90 LEU A CA 1
ATOM 625 C C . LEU A 1 90 ? 3.221 -15.738 -8.254 1.00 82.62 90 LEU A C 1
ATOM 627 O O . LEU A 1 90 ? 3.688 -15.295 -9.310 1.00 82.62 90 LEU A O 1
ATOM 631 N N . ARG A 1 91 ? 2.082 -16.439 -8.222 1.00 80.88 91 ARG A N 1
ATOM 632 C CA . ARG A 1 91 ? 1.308 -16.750 -9.429 1.00 80.88 91 ARG A CA 1
ATOM 633 C C . ARG A 1 91 ? 1.036 -15.470 -10.218 1.00 80.88 91 ARG A C 1
ATOM 635 O O . ARG A 1 91 ? 0.455 -14.531 -9.689 1.00 80.88 91 ARG A O 1
ATOM 642 N N . ARG A 1 92 ? 1.418 -15.470 -11.496 1.00 83.38 92 ARG A N 1
ATOM 643 C CA . ARG A 1 92 ? 1.163 -14.364 -12.423 1.00 83.38 92 ARG A CA 1
ATOM 644 C C . ARG A 1 92 ? -0.327 -14.018 -12.445 1.00 83.38 92 ARG A C 1
ATOM 646 O O . ARG A 1 92 ? -1.171 -14.882 -12.693 1.00 83.38 92 ARG A O 1
ATOM 653 N N . TRP A 1 93 ? -0.630 -12.751 -12.202 1.00 77.31 93 TRP A N 1
ATOM 654 C CA . TRP A 1 93 ? -1.983 -12.223 -12.056 1.00 77.31 93 TRP A CA 1
ATOM 655 C C . TRP A 1 93 ? -2.393 -11.540 -13.361 1.00 77.31 93 TRP A C 1
ATOM 657 O O . TRP A 1 93 ? -1.582 -10.845 -13.980 1.00 77.31 93 TRP A O 1
ATOM 667 N N . ARG A 1 94 ? -3.654 -11.706 -13.775 1.00 79.00 94 ARG A N 1
ATOM 668 C CA . ARG A 1 94 ? -4.236 -10.899 -14.855 1.00 79.00 94 ARG A CA 1
ATOM 669 C C . ARG A 1 94 ? -4.888 -9.666 -14.232 1.00 79.00 94 ARG A C 1
ATOM 671 O O . ARG A 1 94 ? -5.892 -9.826 -13.544 1.00 79.00 94 ARG A O 1
ATOM 678 N N . PRO A 1 95 ? -4.326 -8.467 -14.425 1.00 69.81 95 PRO A N 1
ATOM 679 C CA . PRO A 1 95 ? -4.859 -7.277 -13.789 1.00 69.81 95 PRO A CA 1
ATOM 680 C C . PRO A 1 95 ? -6.251 -6.906 -14.320 1.00 69.81 95 PRO A C 1
ATOM 682 O O . PRO A 1 95 ? -6.429 -6.781 -15.533 1.00 69.81 95 PRO A O 1
ATOM 685 N N . HIS A 1 96 ? -7.211 -6.614 -13.436 1.00 71.75 96 HIS A N 1
ATOM 686 C CA . HIS A 1 96 ? -8.371 -5.803 -13.816 1.00 71.75 96 HIS A CA 1
ATOM 687 C C . HIS A 1 96 ? -8.007 -4.323 -13.737 1.00 71.75 96 HIS A C 1
ATOM 689 O O . HIS A 1 96 ? -7.751 -3.776 -12.666 1.00 71.75 96 HIS A O 1
ATOM 695 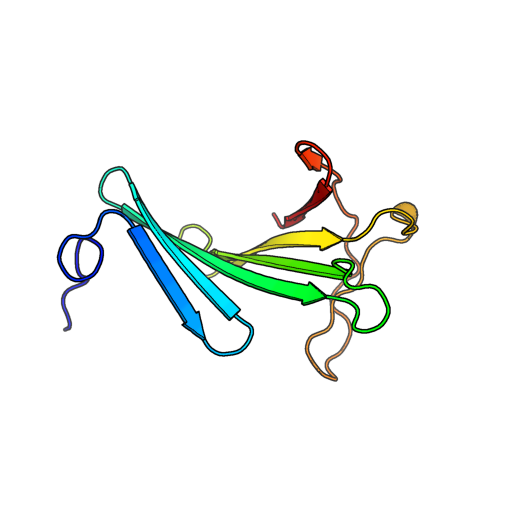N N . VAL A 1 97 ? -7.973 -3.667 -14.894 1.00 65.69 97 VAL A N 1
ATOM 696 C CA . VAL A 1 97 ? -7.683 -2.234 -14.983 1.00 65.69 97 VAL A CA 1
ATOM 697 C C . VAL A 1 97 ? -8.924 -1.453 -14.585 1.00 65.69 97 VAL A C 1
ATOM 699 O O . VAL A 1 97 ? -9.948 -1.530 -15.264 1.00 65.69 97 VAL A O 1
ATOM 702 N N . ARG A 1 98 ? -8.830 -0.646 -13.526 1.00 65.94 98 ARG A N 1
ATOM 703 C CA . ARG A 1 98 ? -9.788 0.437 -13.284 1.00 65.94 98 ARG A CA 1
ATOM 704 C C . ARG A 1 98 ? -9.081 1.777 -13.418 1.00 65.94 98 ARG A C 1
ATOM 706 O O . ARG A 1 98 ? -8.101 2.041 -12.730 1.00 65.94 98 ARG A O 1
ATOM 713 N N . ILE A 1 99 ? -9.579 2.621 -14.316 1.00 55.56 99 ILE A N 1
ATOM 714 C CA . ILE A 1 99 ? -9.137 4.011 -14.432 1.00 55.56 99 ILE A CA 1
ATOM 715 C C . ILE A 1 99 ? -9.930 4.806 -13.398 1.00 55.56 99 ILE A C 1
ATOM 717 O O . ILE A 1 99 ? -11.133 4.999 -13.556 1.00 55.56 99 ILE A O 1
ATOM 721 N N . VAL A 1 100 ? -9.272 5.259 -12.336 1.00 46.88 100 VAL A N 1
ATOM 722 C CA . VAL A 1 100 ? -9.844 6.259 -11.428 1.00 46.88 100 VAL A CA 1
ATOM 723 C C . VAL A 1 100 ? -9.140 7.562 -11.755 1.00 46.88 100 VAL A C 1
ATOM 725 O O . VAL A 1 100 ? -7.922 7.630 -11.626 1.00 46.88 100 VAL A O 1
ATOM 728 N N . SER A 1 101 ? -9.892 8.535 -12.283 1.00 54.34 101 SER A N 1
ATOM 729 C CA . SER A 1 101 ? -9.458 9.915 -12.565 1.00 54.34 101 SER A CA 1
ATOM 730 C C . SER A 1 101 ? -7.936 10.075 -12.758 1.00 54.34 101 SER A C 1
ATOM 732 O O . SER A 1 101 ? -7.238 10.586 -11.885 1.00 54.34 101 SER A O 1
ATOM 734 N N . GLY A 1 102 ? -7.415 9.585 -13.887 1.00 47.94 102 GLY A N 1
ATOM 735 C CA . GLY A 1 102 ? -6.040 9.848 -14.332 1.00 47.94 102 GLY A CA 1
ATOM 736 C C . GLY A 1 102 ? -4.933 8.863 -13.922 1.00 47.94 102 GLY A C 1
ATOM 737 O O . GLY A 1 102 ? -3.818 9.045 -14.400 1.00 47.94 102 GLY A O 1
ATOM 738 N N . ALA A 1 103 ? -5.187 7.812 -13.127 1.00 42.78 103 ALA A N 1
ATOM 739 C CA . ALA A 1 103 ? -4.191 6.763 -12.833 1.00 42.78 103 ALA A CA 1
ATOM 740 C C . ALA A 1 103 ? -4.810 5.343 -12.859 1.00 42.78 103 ALA A C 1
ATOM 742 O O . ALA A 1 103 ? -5.951 5.174 -12.415 1.00 42.78 103 ALA A O 1
ATOM 743 N N . PRO A 1 104 ? -4.110 4.310 -13.377 1.00 42.78 104 PRO A N 1
ATOM 744 C CA . PRO A 1 104 ? -4.636 2.952 -13.405 1.00 42.78 104 PRO A CA 1
ATOM 745 C C . PRO A 1 104 ? -4.410 2.274 -12.044 1.00 42.78 104 PRO A C 1
ATOM 747 O O . PRO A 1 104 ? -3.287 2.185 -11.552 1.00 42.78 104 PRO A O 1
ATOM 750 N N . ILE A 1 105 ? -5.501 1.802 -11.445 1.00 55.72 105 ILE A N 1
ATOM 751 C CA . ILE A 1 105 ? -5.564 1.056 -10.183 1.00 55.72 105 ILE A CA 1
ATOM 752 C C . ILE A 1 105 ? -5.834 -0.411 -10.533 1.00 55.72 105 ILE A C 1
ATOM 754 O O . ILE A 1 105 ? -6.829 -0.723 -11.191 1.00 55.72 105 ILE A O 1
ATOM 758 N N . PHE A 1 106 ? -4.978 -1.312 -10.065 1.00 49.53 106 PHE A N 1
ATOM 759 C CA . PHE A 1 106 ? -5.202 -2.759 -10.049 1.00 49.53 106 PHE A CA 1
ATOM 760 C C . PHE A 1 106 ? -5.733 -3.126 -8.680 1.00 49.53 106 PHE A C 1
ATOM 762 O O . PHE A 1 106 ? -5.118 -2.703 -7.717 1.00 49.53 106 PHE A O 1
ATOM 769 N N . SER A 1 107 ? -6.825 -3.877 -8.548 1.00 42.94 107 SER A N 1
ATOM 770 C CA . SER A 1 107 ? -7.258 -4.371 -7.231 1.00 42.94 107 SER A CA 1
ATOM 771 C C . SER A 1 107 ? -6.980 -5.868 -7.098 1.00 42.94 107 SER A C 1
ATOM 773 O O . SER A 1 107 ? -6.784 -6.570 -8.084 1.00 42.94 107 SER A O 1
ATOM 775 N N . ILE A 1 108 ? -6.896 -6.345 -5.866 1.00 40.69 108 ILE A N 1
ATOM 776 C CA . ILE A 1 108 ? -6.799 -7.760 -5.519 1.00 40.69 108 ILE A CA 1
ATOM 777 C C . ILE A 1 108 ? -8.156 -8.138 -4.913 1.00 40.69 108 ILE A C 1
ATOM 779 O O . ILE A 1 108 ? -8.708 -7.374 -4.118 1.00 40.69 108 ILE A O 1
ATOM 783 N N . THR A 1 109 ? -8.735 -9.246 -5.365 1.00 42.50 109 THR A N 1
ATOM 784 C CA . THR A 1 109 ? -9.890 -9.923 -4.755 1.00 42.50 109 THR A CA 1
ATOM 785 C C . THR A 1 109 ? -9.556 -11.401 -4.691 1.00 42.50 109 THR A C 1
ATOM 787 O O . THR A 1 109 ? -8.874 -11.872 -5.634 1.00 42.50 109 THR A O 1
#

Secondary structure (DSSP, 8-state):
-----SSSGGG-SEEEEEETTEEEEEEEETTEEEEEEEEEEE-TTT--EEEEEEEEEPTTSSSEEEEEE--TT--GGG-B----TTSPPPPPB---EEEETTEEEEE--